Protein AF-A0A4Y1Q1Q4-F1 (afdb_monome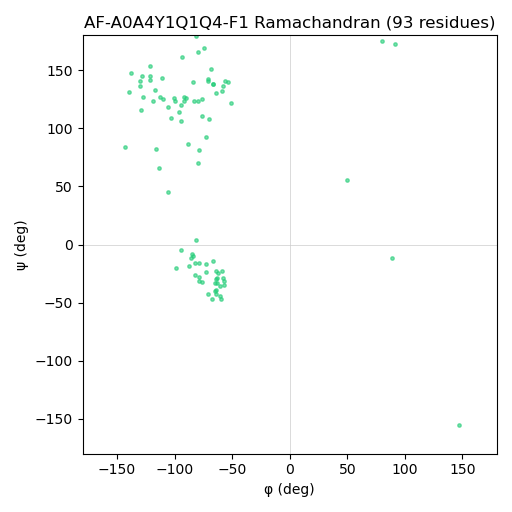r)

Organism: NCBI:txid1913001

pLDDT: mean 84.54, std 12.09, range [54.72, 96.94]

Solvent-accessible surface area (backbone atoms only — not comparable to full-atom values): 7202 Å² total; per-residue (Å²): 116,69,68,61,56,54,54,62,69,71,45,52,90,92,57,77,60,68,86,75,67,76,84,83,87,69,92,74,87,59,90,82,73,69,79,88,69,97,72,87,88,78,79,88,68,92,75,63,91,68,56,86,77,51,82,91,76,74,84,87,68,90,84,83,91,74,98,70,86,92,55,101,66,58,91,84,67,86,71,90,82,85,77,93,49,78,72,59,53,52,58,63,71,76,104

Sequence (95 aa):
SNMVVNAVQSLDQDDLDESLIGVKKIPGGGTQDSLLIQGVAFKKTFTYAGAEQQPKSFKNPLILSLNVELELKAEKDNAEVRVEAVSDYQAIVDA

Mean predicted aligned error: 9.8 Å

InterPro domains:
  IPR002423 Chaperonin Cpn60/GroEL/TCP-1 family [PF00118] (1-94)
  IPR017998 T-complex protein 1 [PTHR11353] (1-94)
  IPR027409 GroEL-like apical domain superfamily [G3DSA:3.50.7.10] (38-94)
  IPR027409 GroEL-like apical domain superfamily [SSF52029] (33-94)
  IPR027410 TCP-1-like chaperonin intermediate domain superfamily [G3DSA:3.30.260.10] (1-37)

Foldseek 3Di:
DVQVVVLQVLDDPVDRDPVVRDDDDDPDDDPVPDDRDSDDDDDDDDDDPPPVVDDPDDDPDDDDDDPDDDDPDPPPDPDDDDDDDPVVVVVVVVD

Se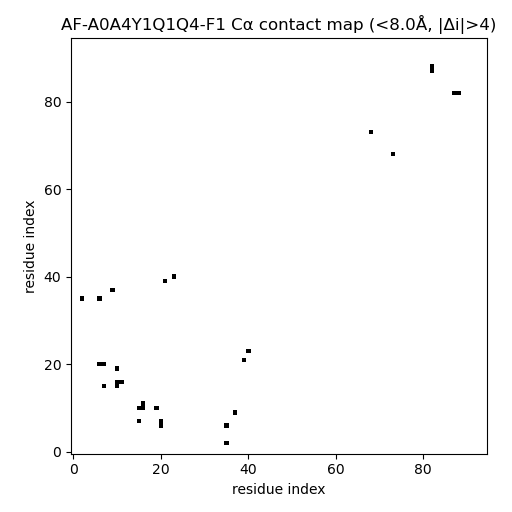condary structure (DSSP, 8-state):
-HHHHHHHTTS-SS---GGG------SSS-GGG----SS---------TTGGGS-S--SSPPP----S---SS-TT--------SHHHHHHHH--

Radius of gyration: 22.73 Å; Cα contacts (8 Å, |Δi|>4): 15; chains: 1; bounding box: 50×29×59 Å

Structure (mmCIF, N/CA/C/O backbone):
data_AF-A0A4Y1Q1Q4-F1
#
_entry.id   AF-A0A4Y1Q1Q4-F1
#
loop_
_atom_site.group_PDB
_atom_site.id
_atom_site.type_symbol
_atom_site.label_atom_id
_atom_site.label_alt_id
_atom_site.label_comp_id
_atom_site.label_asym_id
_atom_site.label_entity_id
_atom_site.label_seq_id
_atom_site.pdbx_PDB_ins_code
_atom_site.Cartn_x
_atom_site.Cartn_y
_atom_site.Cartn_z
_atom_site.occupancy
_atom_site.B_iso_or_equiv
_atom_site.auth_seq_id
_atom_site.auth_comp_id
_atom_site.auth_asym_id
_atom_site.auth_atom_id
_atom_site.pdbx_PDB_model_num
ATOM 1 N N . SER A 1 1 ? -12.965 2.919 23.593 1.00 70.06 1 SER A N 1
ATOM 2 C CA . SER A 1 1 ? -13.882 1.879 23.081 1.00 70.06 1 SER A CA 1
ATOM 3 C C . SER A 1 1 ? -14.360 2.127 21.654 1.00 70.06 1 SER A C 1
ATOM 5 O O . SER A 1 1 ? -14.384 1.177 20.889 1.00 70.06 1 SER A O 1
ATOM 7 N N . ASN A 1 2 ? -14.664 3.369 21.247 1.00 89.88 2 ASN A N 1
ATOM 8 C CA . ASN A 1 2 ? -15.205 3.666 19.904 1.00 89.88 2 ASN A CA 1
ATOM 9 C C . ASN A 1 2 ? -14.333 3.189 18.725 1.00 89.88 2 ASN A C 1
ATOM 11 O O . ASN A 1 2 ? -14.865 2.752 17.716 1.00 89.88 2 ASN A O 1
ATOM 15 N N . MET A 1 3 ? -13.002 3.229 18.856 1.00 91.94 3 MET A N 1
ATOM 16 C CA . MET A 1 3 ? -12.081 2.852 17.775 1.00 91.94 3 MET A CA 1
ATOM 17 C C . MET A 1 3 ? -12.252 1.397 17.311 1.00 91.94 3 MET A C 1
ATOM 19 O O . MET A 1 3 ? -12.297 1.139 16.116 1.00 91.94 3 MET A O 1
ATOM 23 N N . VAL A 1 4 ? -12.375 0.459 18.255 1.00 91.50 4 VAL A N 1
ATOM 24 C CA . VAL A 1 4 ? -12.483 -0.978 17.948 1.00 91.50 4 VAL A CA 1
ATOM 25 C C . VAL A 1 4 ? -13.838 -1.292 17.324 1.00 91.50 4 VAL A C 1
ATOM 27 O O . VAL A 1 4 ? -13.902 -2.004 16.331 1.00 91.50 4 VAL A O 1
ATOM 30 N N . VAL A 1 5 ? -14.914 -0.703 17.856 1.00 92.75 5 VAL A N 1
ATOM 31 C CA . VAL A 1 5 ? -16.267 -0.872 17.306 1.00 92.75 5 VAL A CA 1
ATOM 32 C C . VAL A 1 5 ? -16.322 -0.377 15.861 1.00 92.75 5 VAL A C 1
ATOM 34 O O . VAL A 1 5 ? -16.796 -1.097 14.988 1.00 92.75 5 VAL A O 1
ATOM 37 N N . ASN A 1 6 ? -15.765 0.807 15.594 1.00 92.38 6 ASN A N 1
ATOM 38 C CA . ASN A 1 6 ? -15.731 1.376 14.249 1.00 92.38 6 ASN A CA 1
ATOM 39 C C . ASN A 1 6 ? -14.881 0.541 13.275 1.00 92.38 6 ASN A C 1
ATOM 41 O O . ASN A 1 6 ? -15.207 0.483 12.095 1.00 92.38 6 ASN A O 1
ATOM 45 N N . ALA A 1 7 ? -13.805 -0.097 13.747 1.00 92.50 7 ALA A N 1
ATOM 46 C CA . ALA A 1 7 ? -12.979 -0.975 12.919 1.00 92.50 7 ALA A CA 1
ATOM 47 C C . ALA A 1 7 ? -13.741 -2.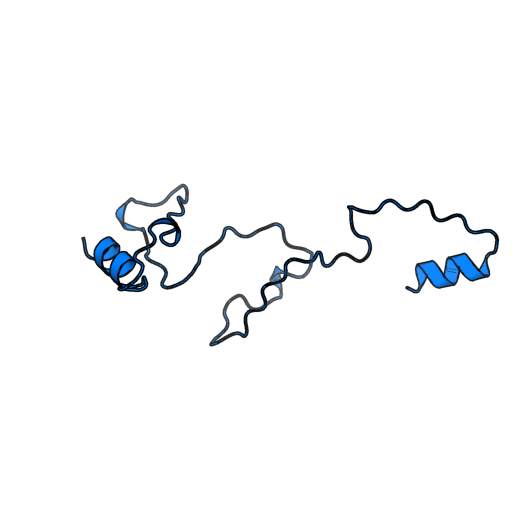245 12.511 1.00 92.50 7 ALA A C 1
ATOM 49 O O . ALA A 1 7 ? -13.783 -2.576 11.331 1.00 92.50 7 ALA A O 1
ATOM 50 N N . VAL A 1 8 ? -14.413 -2.907 13.459 1.00 91.75 8 VAL A N 1
ATOM 51 C CA . VAL A 1 8 ? -15.217 -4.109 13.170 1.00 91.75 8 VAL A CA 1
ATOM 52 C C . VAL A 1 8 ? -16.392 -3.776 12.248 1.00 91.75 8 VAL A C 1
ATOM 54 O O . VAL A 1 8 ? -16.674 -4.521 11.322 1.00 91.75 8 VAL A O 1
ATOM 57 N N . GLN A 1 9 ? -17.033 -2.618 12.436 1.00 92.12 9 GLN A N 1
ATOM 58 C CA . GLN A 1 9 ? -18.123 -2.158 11.565 1.00 92.12 9 GLN A CA 1
ATOM 59 C C . GLN A 1 9 ? -17.689 -1.815 10.131 1.00 92.12 9 GLN A C 1
ATOM 61 O O . GLN A 1 9 ? -18.554 -1.633 9.278 1.00 92.12 9 GLN A O 1
ATOM 66 N N . SER A 1 10 ? -16.384 -1.681 9.867 1.00 90.44 10 SER A N 1
ATOM 67 C CA . SER A 1 10 ? -15.858 -1.421 8.520 1.00 90.44 10 SER A CA 1
ATOM 68 C C . SER A 1 10 ? -15.636 -2.687 7.689 1.00 90.44 10 SER A C 1
ATOM 70 O O . SER A 1 10 ? -15.410 -2.579 6.485 1.00 90.44 10 SER A O 1
ATOM 72 N N . LEU A 1 11 ? -15.700 -3.860 8.324 1.00 91.25 11 LEU A N 1
ATOM 73 C CA . LEU A 1 11 ? -15.635 -5.153 7.653 1.00 91.25 11 LEU A CA 1
ATOM 74 C C . LEU A 1 11 ? -16.984 -5.519 7.029 1.00 91.25 11 LEU A C 1
ATOM 76 O O . LEU A 1 11 ? -18.020 -4.933 7.355 1.00 91.25 11 LEU A O 1
ATOM 80 N N . ASP A 1 12 ? -16.956 -6.517 6.150 1.00 89.38 12 ASP A N 1
ATOM 81 C CA . ASP A 1 12 ? -18.178 -7.156 5.682 1.00 89.38 12 ASP A CA 1
ATOM 82 C C . ASP A 1 12 ? -18.879 -7.850 6.861 1.00 89.38 12 ASP A C 1
ATOM 84 O O . ASP A 1 12 ? -18.252 -8.566 7.640 1.00 89.38 12 ASP A O 1
ATOM 88 N N . GLN A 1 13 ? -20.179 -7.608 7.023 1.00 89.00 13 GLN A N 1
ATOM 89 C CA . GLN A 1 13 ? -20.946 -8.149 8.148 1.00 89.00 13 GLN A CA 1
ATOM 90 C C . GLN A 1 13 ? -21.201 -9.650 8.004 1.00 89.00 13 GLN A C 1
ATOM 92 O O . GLN A 1 13 ? -21.405 -10.323 9.016 1.00 89.00 13 GLN A O 1
ATOM 97 N N . ASP A 1 14 ? -21.163 -10.158 6.772 1.00 90.38 14 ASP A N 1
ATOM 98 C CA . ASP A 1 14 ? -21.357 -11.574 6.474 1.00 90.38 14 ASP A CA 1
ATOM 99 C C . ASP A 1 14 ? -20.038 -12.371 6.548 1.00 90.38 14 ASP A C 1
ATOM 101 O O . ASP A 1 14 ? -20.072 -13.592 6.711 1.00 90.38 14 ASP A O 1
ATOM 105 N N . ASP A 1 15 ? -18.885 -11.690 6.486 1.00 87.50 15 ASP A N 1
ATOM 106 C CA . ASP A 1 15 ? -17.544 -12.287 6.544 1.00 87.50 15 ASP A CA 1
ATOM 107 C C . ASP A 1 15 ? -16.563 -11.392 7.329 1.00 87.50 15 ASP A C 1
ATOM 109 O O . ASP A 1 15 ? -15.823 -10.563 6.790 1.00 87.50 15 ASP A O 1
ATOM 113 N N . LEU A 1 16 ? -16.598 -11.545 8.655 1.00 88.12 16 LEU A N 1
ATOM 114 C CA . LEU A 1 16 ? -15.793 -10.773 9.604 1.00 88.12 16 LEU A CA 1
ATOM 115 C C . LEU A 1 16 ? -14.354 -11.309 9.690 1.00 88.12 16 LEU A C 1
ATOM 117 O O . LEU A 1 16 ? -13.947 -11.870 10.709 1.00 88.12 16 LEU A O 1
ATOM 121 N N . ASP A 1 17 ? -13.574 -11.117 8.628 1.00 90.50 17 ASP A N 1
ATOM 122 C CA . ASP A 1 17 ? -12.165 -11.516 8.607 1.00 90.50 17 ASP A CA 1
ATOM 123 C C . ASP A 1 17 ? -11.280 -10.544 9.413 1.00 90.50 17 ASP A C 1
ATOM 125 O O . ASP A 1 17 ? -11.015 -9.403 9.022 1.00 90.50 17 ASP A O 1
ATOM 129 N N . GLU A 1 18 ? -10.762 -11.026 10.545 1.00 88.06 18 GLU A N 1
ATOM 130 C CA . GLU A 1 18 ? -9.831 -10.291 11.407 1.00 88.06 18 GLU A CA 1
ATOM 131 C C . GLU A 1 18 ? -8.508 -9.943 10.703 1.00 88.06 18 GLU A C 1
ATOM 133 O O . GLU A 1 18 ? -7.852 -8.968 11.080 1.00 88.06 18 GLU A O 1
ATOM 138 N N . SER A 1 19 ? -8.115 -10.695 9.667 1.00 90.44 19 SER A N 1
ATOM 139 C CA . SER A 1 19 ? -6.882 -10.455 8.908 1.00 90.44 19 SER A CA 1
ATOM 140 C C . SER A 1 19 ? -6.892 -9.110 8.167 1.00 90.44 19 SER A C 1
ATOM 142 O O . SER A 1 19 ? -5.833 -8.526 7.914 1.00 90.44 19 SER A O 1
ATOM 144 N N . LEU A 1 20 ? -8.087 -8.571 7.898 1.00 89.75 20 LEU A N 1
ATOM 145 C CA . LEU A 1 20 ? -8.300 -7.268 7.271 1.00 89.75 20 LEU A CA 1
ATOM 146 C C . LEU A 1 20 ? -8.118 -6.096 8.255 1.00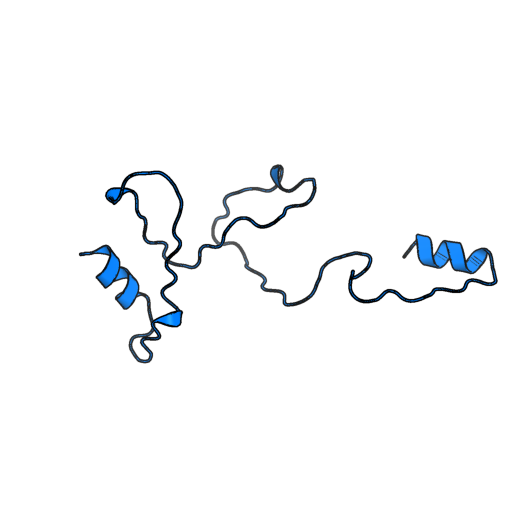 89.75 20 LEU A C 1
ATOM 148 O O . LEU A 1 20 ? -7.914 -4.957 7.824 1.00 89.75 20 LEU A O 1
ATOM 152 N N . ILE A 1 21 ? -8.116 -6.347 9.572 1.00 92.50 21 ILE A N 1
ATOM 153 C CA . ILE A 1 21 ? -7.852 -5.326 10.599 1.00 92.50 21 ILE A CA 1
ATOM 154 C C . ILE A 1 21 ? -6.342 -5.237 10.865 1.00 92.50 21 ILE A C 1
ATOM 156 O O . ILE A 1 21 ? -5.780 -5.836 11.784 1.00 92.50 21 ILE A O 1
ATOM 160 N N . GLY A 1 22 ? -5.658 -4.424 10.062 1.00 91.62 22 GLY A N 1
ATOM 161 C CA . GLY A 1 22 ? -4.225 -4.176 10.216 1.00 91.62 22 GLY A CA 1
ATOM 162 C C . GLY A 1 22 ? -3.886 -3.221 11.370 1.00 91.62 22 GLY A C 1
ATOM 163 O O . GLY A 1 22 ? -4.312 -2.068 11.382 1.00 91.62 22 GLY A O 1
ATOM 164 N N . VAL A 1 23 ? -3.021 -3.645 12.301 1.00 93.06 23 VAL A N 1
ATOM 165 C CA . VAL A 1 23 ? -2.483 -2.776 13.368 1.00 93.06 23 VAL A CA 1
ATOM 166 C C . VAL A 1 23 ? -1.048 -2.358 13.050 1.00 93.06 23 VAL A C 1
ATOM 168 O O . VAL A 1 23 ? -0.108 -3.152 13.159 1.00 93.06 23 VAL A O 1
ATOM 171 N N . LYS A 1 24 ? -0.845 -1.080 12.707 1.00 91.69 24 LYS A N 1
ATOM 172 C CA . LYS A 1 24 ? 0.494 -0.522 12.474 1.00 91.69 24 LYS A CA 1
ATOM 173 C C . LYS A 1 24 ? 1.035 0.181 13.718 1.00 91.69 24 LYS A C 1
ATOM 175 O O . LYS A 1 24 ? 0.544 1.232 14.110 1.00 91.69 24 LYS A O 1
ATOM 180 N N . LYS A 1 25 ? 2.102 -0.369 14.304 1.00 90.56 25 LYS A N 1
ATOM 181 C CA . LYS A 1 25 ? 2.824 0.262 15.422 1.00 90.56 25 LYS A CA 1
ATOM 182 C C . LYS A 1 25 ? 3.828 1.285 14.894 1.00 90.56 25 LYS A C 1
ATOM 184 O O . LYS A 1 25 ? 4.699 0.931 14.096 1.00 90.56 25 LYS A O 1
ATOM 189 N N . ILE A 1 26 ? 3.715 2.526 15.356 1.00 90.62 26 ILE A N 1
ATOM 190 C CA . ILE A 1 26 ? 4.641 3.620 15.048 1.00 90.62 26 ILE A CA 1
ATOM 191 C C . ILE A 1 26 ? 5.380 3.988 16.341 1.00 90.62 26 ILE A C 1
ATOM 193 O O . ILE A 1 26 ? 4.722 4.182 17.361 1.00 90.62 26 ILE A O 1
ATOM 197 N N . PRO A 1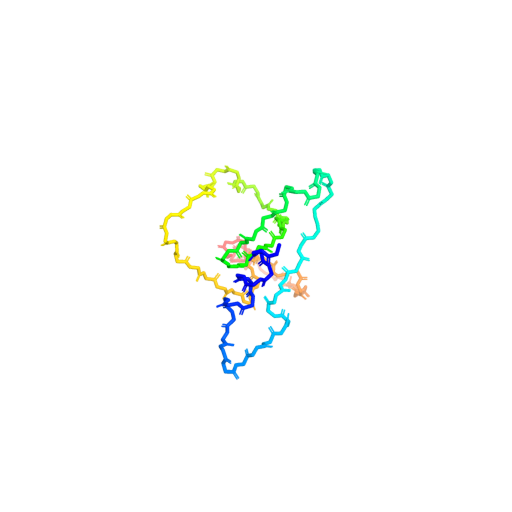 27 ? 6.725 4.017 16.348 1.00 91.75 27 PRO A N 1
ATOM 198 C CA . PRO A 1 27 ? 7.476 4.410 17.533 1.00 91.75 27 PRO A CA 1
ATOM 199 C C . PRO A 1 27 ? 7.328 5.913 17.801 1.00 91.75 27 PRO A C 1
ATOM 201 O O . PRO A 1 27 ? 7.386 6.721 16.875 1.00 91.75 27 PRO A O 1
ATOM 204 N N . GLY A 1 28 ? 7.208 6.273 19.079 1.00 91.06 28 GLY A N 1
ATOM 205 C CA . GLY A 1 28 ? 6.969 7.649 19.523 1.00 91.06 28 GLY A CA 1
ATOM 206 C C . GLY A 1 28 ? 5.480 7.985 19.673 1.00 91.06 28 GLY A C 1
ATOM 207 O O . GLY A 1 28 ? 4.616 7.184 19.327 1.00 91.06 28 GLY A O 1
ATOM 208 N N . GLY A 1 29 ? 5.196 9.173 20.213 1.00 91.44 29 GLY A N 1
ATOM 209 C CA . GLY A 1 29 ? 3.835 9.612 20.545 1.00 91.44 29 GLY A CA 1
ATOM 210 C C . GLY A 1 29 ? 3.301 9.044 21.865 1.00 91.44 29 GLY A C 1
ATOM 211 O O . GLY A 1 29 ? 3.957 8.246 22.539 1.00 91.44 29 GLY A O 1
ATOM 212 N N . GLY A 1 30 ? 2.113 9.497 22.254 1.00 91.69 30 GLY A N 1
ATOM 213 C CA . GLY A 1 30 ? 1.351 8.985 23.387 1.00 91.69 30 GLY A CA 1
ATOM 214 C C . GLY A 1 30 ? 0.348 7.904 22.978 1.00 91.69 30 GLY A C 1
ATOM 215 O O . GLY A 1 30 ? -0.070 7.805 21.828 1.00 91.69 30 GLY A O 1
ATOM 216 N N . THR A 1 31 ? -0.112 7.104 23.943 1.00 85.94 31 THR A N 1
ATOM 217 C CA . THR A 1 31 ? -1.088 6.021 23.702 1.00 85.94 31 THR A CA 1
ATOM 218 C C . THR A 1 31 ? -2.401 6.523 23.088 1.00 85.94 31 THR A C 1
ATOM 220 O O . THR A 1 31 ? -3.066 5.794 22.354 1.00 85.94 31 THR A O 1
ATOM 223 N N . GLN A 1 32 ? -2.776 7.771 23.379 1.00 89.06 32 GLN A N 1
ATOM 224 C CA . GLN A 1 32 ? -4.008 8.396 22.892 1.00 89.06 32 GLN A CA 1
ATOM 225 C C . GLN A 1 32 ? -3.878 8.998 21.484 1.00 89.06 32 GLN A C 1
ATOM 227 O O . GLN A 1 32 ? -4.901 9.315 20.887 1.00 89.06 32 GLN A O 1
ATOM 232 N N . ASP A 1 33 ? -2.666 9.080 20.927 1.00 91.56 33 ASP A N 1
ATOM 233 C CA . ASP A 1 33 ? -2.416 9.639 19.587 1.00 91.56 33 ASP A CA 1
ATOM 234 C C . ASP A 1 33 ? -2.704 8.626 18.462 1.00 91.56 33 ASP A C 1
ATOM 236 O O . ASP A 1 33 ? -2.467 8.891 17.283 1.00 91.56 33 ASP A O 1
ATOM 240 N N . SER A 1 34 ? -3.203 7.439 18.816 1.00 92.12 34 SER A N 1
ATOM 241 C CA . SER A 1 34 ? -3.576 6.404 17.853 1.00 92.12 34 SER A CA 1
ATOM 242 C C . SER A 1 34 ? -4.777 6.844 17.014 1.00 92.12 34 SER A C 1
ATOM 244 O O . SER A 1 34 ? -5.759 7.374 17.532 1.00 92.12 34 SER A O 1
ATOM 246 N N . LEU A 1 35 ? -4.727 6.561 15.713 1.00 92.44 35 LEU A N 1
ATOM 247 C CA . LEU A 1 35 ? -5.760 6.931 14.747 1.00 92.44 35 LEU A CA 1
ATOM 248 C C . LEU A 1 35 ? -6.321 5.681 14.065 1.00 92.44 35 LEU A C 1
ATOM 250 O O . LEU A 1 35 ? -5.571 4.764 13.730 1.00 92.44 35 LEU A O 1
ATOM 254 N N . LEU A 1 36 ? -7.633 5.673 13.818 1.00 92.94 36 LEU A N 1
ATOM 255 C CA . LEU A 1 36 ? -8.275 4.705 12.930 1.00 92.94 36 LEU A CA 1
ATOM 256 C C . LEU A 1 36 ? -8.331 5.289 11.521 1.00 92.94 36 LEU A C 1
ATOM 258 O O . LEU A 1 36 ? -8.896 6.363 11.319 1.00 92.94 36 LEU A O 1
ATOM 262 N N . ILE A 1 37 ? -7.768 4.569 10.556 1.00 92.94 37 ILE A N 1
ATOM 263 C CA . ILE A 1 37 ? -7.809 4.936 9.142 1.00 92.94 37 ILE A CA 1
ATOM 264 C C . ILE A 1 37 ? -8.902 4.112 8.466 1.00 92.94 37 ILE A C 1
ATOM 266 O O . ILE A 1 37 ? -8.872 2.887 8.523 1.00 92.94 37 ILE A O 1
ATOM 270 N N . GLN A 1 38 ? -9.863 4.780 7.824 1.00 91.75 38 GLN A N 1
ATOM 271 C CA . GLN A 1 38 ? -10.872 4.122 6.989 1.00 91.75 38 GLN A CA 1
ATOM 272 C C . GLN A 1 38 ? -10.263 3.784 5.625 1.00 91.75 38 GLN A C 1
ATOM 274 O O . GLN A 1 38 ? -10.379 4.543 4.665 1.00 91.75 38 GLN A O 1
ATOM 279 N N . GLY A 1 39 ? -9.534 2.673 5.582 1.00 91.38 39 GLY A N 1
ATOM 280 C CA . GLY A 1 39 ? -8.776 2.216 4.425 1.00 91.38 39 GLY A CA 1
ATOM 281 C C . GLY A 1 39 ? -7.512 1.487 4.865 1.00 91.38 39 GLY A C 1
ATOM 282 O O . GLY A 1 39 ? -7.426 0.984 5.982 1.00 91.38 39 GLY A O 1
ATOM 283 N N . VAL A 1 40 ? -6.506 1.460 3.994 1.00 92.38 40 VAL A N 1
ATOM 284 C CA . VAL A 1 40 ? -5.225 0.802 4.274 1.00 92.38 40 VAL A CA 1
ATOM 285 C C . VAL A 1 40 ? -4.102 1.822 4.418 1.00 92.38 40 VAL A C 1
ATOM 287 O O . VAL A 1 40 ? -4.055 2.826 3.709 1.00 92.38 40 VAL A O 1
ATOM 290 N N . ALA A 1 41 ? -3.170 1.551 5.330 1.00 92.31 41 ALA A N 1
ATOM 291 C CA . ALA A 1 41 ? -1.971 2.354 5.527 1.00 92.31 41 ALA A CA 1
ATOM 292 C C . ALA A 1 41 ? -0.733 1.457 5.483 1.00 92.31 41 ALA A C 1
ATOM 294 O O . ALA A 1 41 ? -0.619 0.480 6.224 1.00 92.31 41 ALA A O 1
ATOM 295 N N . PHE A 1 42 ? 0.227 1.815 4.638 1.00 90.81 42 PHE A N 1
ATOM 296 C CA . PHE A 1 42 ? 1.501 1.119 4.513 1.00 90.81 42 PHE A CA 1
ATOM 297 C C . PHE A 1 42 ? 2.658 2.073 4.803 1.00 90.81 42 PHE A C 1
ATOM 299 O O . PHE A 1 42 ? 2.557 3.292 4.668 1.00 90.81 42 PHE A O 1
ATOM 306 N N . LYS A 1 43 ? 3.779 1.509 5.261 1.00 90.12 43 LYS A N 1
ATOM 307 C CA . LYS A 1 43 ? 4.995 2.291 5.500 1.00 90.12 43 LYS A CA 1
ATOM 308 C C . LYS A 1 43 ? 5.508 2.796 4.149 1.00 90.12 43 LYS A C 1
ATOM 310 O O . LYS A 1 43 ? 5.554 2.013 3.206 1.00 90.12 43 LYS A O 1
ATOM 315 N N . LYS A 1 44 ? 5.946 4.059 4.080 1.00 88.81 44 LYS A N 1
ATOM 316 C CA . LYS A 1 44 ? 6.668 4.588 2.912 1.00 88.81 44 LYS A CA 1
ATOM 317 C C . LYS A 1 44 ? 7.823 3.639 2.571 1.00 88.81 44 LYS A C 1
ATOM 319 O O . LYS A 1 44 ? 8.661 3.352 3.432 1.00 88.81 44 LYS A O 1
ATOM 324 N N . THR A 1 45 ? 7.815 3.124 1.349 1.00 90.00 45 THR A N 1
ATOM 325 C CA . THR A 1 45 ? 8.874 2.276 0.799 1.00 90.00 45 THR A CA 1
ATOM 326 C C . THR A 1 45 ? 10.030 3.136 0.299 1.00 90.00 45 THR A C 1
ATOM 328 O O . THR A 1 45 ? 9.993 4.366 0.393 1.00 90.00 45 THR A O 1
ATOM 331 N N . PHE A 1 46 ? 11.079 2.498 -0.216 1.00 89.75 46 PHE A N 1
ATOM 332 C CA . PHE A 1 46 ? 12.119 3.212 -0.944 1.00 89.75 46 PHE A CA 1
ATOM 333 C C . PHE A 1 46 ? 11.499 3.996 -2.112 1.00 89.75 46 PHE A C 1
ATOM 335 O O . PHE A 1 46 ? 10.549 3.533 -2.744 1.00 89.75 46 PHE A O 1
ATOM 342 N N . THR A 1 47 ? 12.001 5.203 -2.356 1.00 90.00 47 THR A N 1
ATOM 343 C CA . THR A 1 47 ? 11.487 6.102 -3.393 1.00 90.00 47 THR A CA 1
ATOM 344 C C . THR A 1 47 ? 12.627 6.608 -4.256 1.00 90.00 47 THR A C 1
ATOM 346 O O . THR A 1 47 ? 13.646 7.043 -3.722 1.00 90.00 47 THR A O 1
ATOM 349 N N . TYR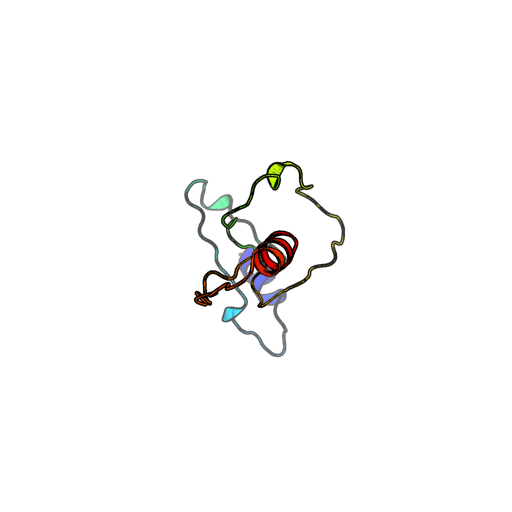 A 1 48 ? 12.413 6.625 -5.569 1.00 91.06 48 TYR A N 1
ATOM 350 C CA . TYR A 1 48 ? 13.360 7.165 -6.538 1.00 91.06 48 TYR A CA 1
ATOM 351 C C . TYR A 1 48 ? 13.400 8.698 -6.550 1.00 91.06 48 TYR A C 1
ATOM 353 O O . TYR A 1 48 ? 12.559 9.388 -5.958 1.00 91.06 48 TYR A O 1
ATOM 361 N N . ALA A 1 49 ? 14.403 9.239 -7.244 1.00 90.94 49 ALA A N 1
ATOM 362 C CA . ALA A 1 49 ? 14.543 10.672 -7.463 1.00 90.94 49 ALA A CA 1
ATOM 363 C C . ALA A 1 49 ? 13.263 11.269 -8.081 1.00 90.94 49 ALA A C 1
ATOM 365 O O . ALA A 1 49 ? 12.618 10.661 -8.929 1.00 90.94 49 ALA A O 1
ATOM 366 N N . GLY A 1 50 ? 12.880 12.466 -7.628 1.00 91.25 50 GLY A N 1
ATOM 367 C CA . GLY A 1 50 ? 11.657 13.145 -8.073 1.00 91.25 50 GLY A CA 1
ATOM 368 C C . GLY A 1 50 ? 10.394 12.806 -7.270 1.00 91.25 50 GLY A C 1
ATOM 369 O O . GLY A 1 50 ? 9.421 13.552 -7.351 1.00 91.25 50 GLY A O 1
ATOM 370 N N . ALA A 1 51 ? 10.405 11.778 -6.409 1.00 90.81 51 ALA A N 1
ATOM 371 C CA . ALA A 1 51 ? 9.240 11.426 -5.587 1.00 90.81 51 ALA A CA 1
ATOM 372 C C . ALA A 1 51 ? 8.747 12.578 -4.689 1.00 90.81 51 ALA A C 1
ATOM 374 O O . ALA A 1 51 ? 7.551 12.691 -4.420 1.00 90.81 51 ALA A O 1
ATOM 375 N N . GLU A 1 52 ? 9.640 13.460 -4.229 1.00 90.81 52 GLU A N 1
ATOM 376 C CA . GLU A 1 52 ? 9.260 14.623 -3.414 1.00 90.81 52 GLU A CA 1
ATOM 377 C C . GLU A 1 52 ? 8.560 15.741 -4.193 1.00 90.81 52 GLU A C 1
ATOM 379 O O . GLU A 1 52 ? 7.876 16.557 -3.586 1.00 90.81 52 GLU A O 1
ATOM 384 N N . GLN A 1 53 ? 8.649 15.745 -5.524 1.00 93.69 53 GLN A N 1
ATOM 385 C CA . GLN A 1 53 ? 7.931 16.704 -6.369 1.00 93.69 53 GLN A CA 1
ATOM 386 C C . GLN A 1 53 ? 6.477 16.277 -6.631 1.00 93.69 53 GLN A C 1
ATOM 388 O O . GLN A 1 53 ? 5.660 17.093 -7.054 1.00 93.69 53 GLN A O 1
ATOM 393 N N . GLN A 1 54 ? 6.136 15.008 -6.382 1.00 93.69 54 GLN A N 1
ATOM 394 C CA . GLN A 1 54 ? 4.777 14.502 -6.567 1.00 93.69 54 GLN A CA 1
ATOM 395 C C . GLN A 1 54 ? 3.823 15.059 -5.491 1.00 93.69 54 GLN A C 1
ATOM 397 O O . GLN A 1 54 ? 4.213 15.146 -4.319 1.00 93.69 54 GLN A O 1
ATOM 402 N N . PRO A 1 55 ? 2.558 15.376 -5.837 1.00 94.88 55 PRO A N 1
ATOM 403 C CA . PRO A 1 55 ? 1.558 15.779 -4.854 1.00 94.88 55 PRO A CA 1
ATOM 404 C C . PRO A 1 55 ? 1.361 14.690 -3.793 1.00 94.88 55 PRO A C 1
ATOM 406 O O . PRO A 1 55 ? 1.275 13.507 -4.108 1.00 94.88 55 PRO A O 1
ATOM 409 N N . LYS A 1 56 ? 1.285 15.082 -2.517 1.00 94.56 56 LYS A N 1
ATOM 410 C CA . LYS A 1 56 ? 1.144 14.139 -1.388 1.00 94.56 56 LYS A CA 1
ATOM 411 C C . LYS A 1 56 ? -0.303 13.912 -0.951 1.00 94.56 56 LYS A C 1
ATOM 413 O O . LYS A 1 56 ? -0.556 13.104 -0.065 1.00 94.56 56 LYS A O 1
ATOM 418 N N . SER A 1 57 ? -1.243 14.640 -1.547 1.00 95.19 57 SER A N 1
ATOM 419 C CA . SER A 1 57 ? -2.670 14.538 -1.262 1.00 95.19 57 SER A CA 1
ATOM 420 C C . SER A 1 57 ? -3.451 14.633 -2.562 1.00 95.19 57 SER A C 1
ATOM 422 O O . SER A 1 57 ? -3.221 15.535 -3.369 1.00 95.19 57 SER A O 1
ATOM 424 N N . PHE A 1 58 ? -4.374 13.697 -2.748 1.00 96.06 58 PHE A N 1
ATOM 425 C CA . PHE A 1 58 ? -5.249 13.624 -3.906 1.00 96.06 58 PHE A CA 1
ATOM 426 C C . PHE A 1 58 ? -6.687 13.455 -3.432 1.00 96.06 58 PHE A C 1
ATOM 428 O 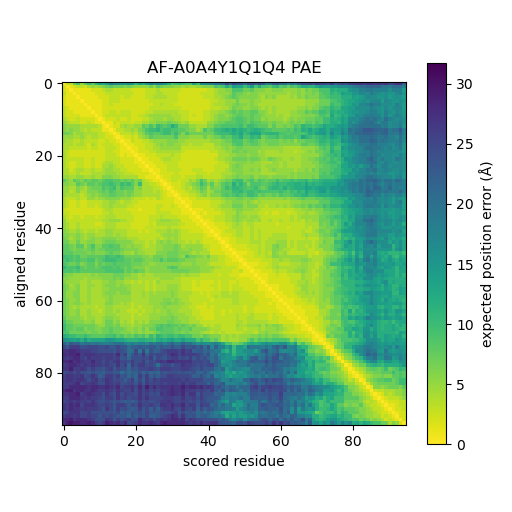O . PHE A 1 58 ? -6.958 12.706 -2.493 1.00 96.06 58 PHE A O 1
ATOM 435 N N . LYS A 1 59 ? -7.622 14.121 -4.109 1.00 96.94 59 LYS A N 1
ATOM 436 C CA . LYS A 1 59 ? -9.055 13.914 -3.897 1.00 96.94 59 LYS A CA 1
ATOM 437 C C . LYS A 1 59 ? -9.551 12.887 -4.910 1.00 96.94 59 LYS A C 1
ATOM 439 O O . LYS A 1 59 ? -9.450 13.140 -6.104 1.00 96.94 59 LYS A O 1
ATOM 444 N N . ASN A 1 60 ? -10.097 11.769 -4.431 1.00 94.94 60 ASN A N 1
ATOM 445 C CA . ASN A 1 60 ? -10.615 10.667 -5.255 1.00 94.94 60 ASN A CA 1
ATOM 446 C C . ASN A 1 60 ? -9.624 10.182 -6.342 1.00 94.94 60 ASN A C 1
ATOM 448 O O . ASN A 1 60 ? -9.968 10.203 -7.525 1.00 94.94 60 ASN A O 1
ATOM 452 N N . PRO A 1 61 ? -8.384 9.790 -5.983 1.00 96.44 61 PRO A N 1
ATOM 453 C CA . PRO A 1 61 ? -7.425 9.282 -6.958 1.00 96.44 61 PRO A CA 1
ATOM 454 C C . PR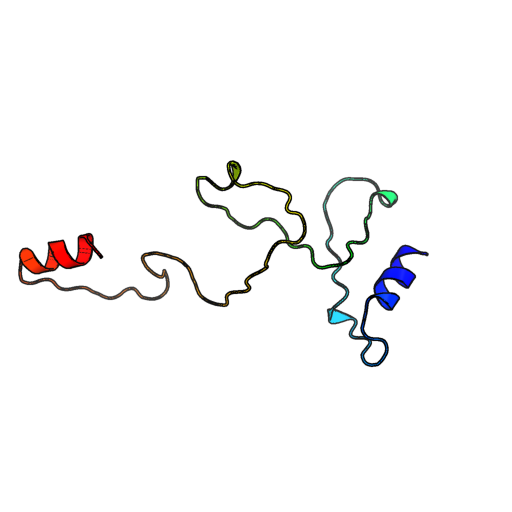O A 1 61 ? -7.859 7.923 -7.519 1.00 96.44 61 PRO A C 1
ATOM 456 O O . PRO A 1 61 ? -8.472 7.115 -6.821 1.00 96.44 61 PRO A O 1
ATOM 459 N N . LEU A 1 62 ? -7.466 7.641 -8.761 1.00 96.56 62 LEU A N 1
ATOM 460 C CA . LEU A 1 62 ? -7.518 6.286 -9.304 1.00 96.56 62 LEU A CA 1
ATOM 461 C C . LEU A 1 62 ? -6.310 5.505 -8.781 1.00 96.56 62 LEU A C 1
ATOM 463 O O . LEU A 1 62 ? -5.171 5.939 -8.950 1.00 96.56 62 LEU A O 1
ATOM 467 N N . ILE A 1 63 ? -6.565 4.374 -8.126 1.00 94.75 63 ILE A N 1
ATOM 468 C CA . ILE A 1 63 ? -5.529 3.521 -7.538 1.00 94.75 63 ILE A CA 1
ATOM 469 C C . ILE A 1 63 ? -5.288 2.340 -8.477 1.00 94.75 63 ILE A C 1
ATOM 471 O O . ILE A 1 63 ? -6.223 1.618 -8.818 1.00 94.75 63 ILE A O 1
ATOM 475 N N . LEU A 1 64 ? -4.032 2.134 -8.871 1.00 94.94 64 LEU A N 1
ATOM 476 C CA . LEU A 1 64 ? -3.593 0.984 -9.658 1.00 94.94 64 LEU A CA 1
ATOM 477 C C . LEU A 1 64 ? -2.726 0.078 -8.778 1.00 94.94 64 LEU A C 1
ATOM 479 O O . LEU A 1 64 ? -1.747 0.540 -8.197 1.00 94.94 64 LEU A O 1
ATOM 483 N N . SER A 1 65 ? -3.084 -1.203 -8.687 1.00 94.50 65 SER A N 1
ATOM 484 C CA . SER A 1 65 ? -2.296 -2.226 -7.993 1.00 94.50 65 SER A CA 1
ATOM 485 C C . SER A 1 65 ? -1.620 -3.121 -9.027 1.00 94.50 65 SER A C 1
ATOM 487 O O . SER A 1 65 ? -2.301 -3.753 -9.834 1.00 94.50 65 SER A O 1
ATOM 489 N N . LEU A 1 66 ? -0.287 -3.144 -9.030 1.00 93.12 66 LEU A N 1
ATOM 490 C CA . LEU A 1 66 ? 0.520 -3.919 -9.971 1.00 93.12 66 LEU A CA 1
ATOM 491 C C . LEU A 1 66 ? 1.324 -4.966 -9.210 1.00 93.12 66 LEU A C 1
ATOM 493 O O . LEU A 1 66 ? 1.979 -4.653 -8.221 1.00 93.12 66 LEU A O 1
ATOM 497 N N . ASN A 1 67 ? 1.303 -6.198 -9.714 1.00 93.44 67 ASN A N 1
ATOM 498 C CA . ASN A 1 67 ? 2.186 -7.276 -9.272 1.00 93.44 67 ASN A CA 1
ATOM 499 C C . ASN A 1 67 ? 3.269 -7.536 -10.335 1.00 93.44 67 ASN A C 1
ATOM 501 O O . ASN A 1 67 ? 3.484 -8.669 -10.759 1.00 93.44 67 ASN A O 1
ATOM 505 N N . VAL A 1 68 ? 3.860 -6.451 -10.846 1.00 88.50 68 VAL A N 1
ATOM 506 C CA . VAL A 1 68 ? 4.932 -6.459 -11.852 1.00 88.50 68 VAL A CA 1
ATOM 507 C C . VAL A 1 68 ? 5.969 -5.412 -11.452 1.00 88.50 68 VAL A C 1
ATOM 509 O O . VAL A 1 68 ? 5.615 -4.385 -10.871 1.00 88.50 68 VAL A O 1
ATOM 512 N N . GLU A 1 69 ? 7.234 -5.665 -11.764 1.00 87.06 69 GLU A N 1
ATOM 513 C CA . GLU A 1 69 ? 8.323 -4.719 -11.527 1.00 87.06 69 GLU A CA 1
ATOM 514 C C . GLU A 1 69 ? 8.418 -3.705 -12.676 1.00 87.06 69 GLU A C 1
ATOM 516 O O . GLU A 1 69 ? 8.241 -4.057 -13.842 1.00 87.06 69 GLU A O 1
ATOM 521 N N . LEU A 1 70 ? 8.670 -2.438 -12.339 1.00 86.12 70 LEU A N 1
ATOM 522 C CA . LEU A 1 70 ? 8.784 -1.333 -13.293 1.00 86.12 70 LEU A CA 1
ATOM 523 C C . LEU A 1 70 ? 10.222 -0.809 -13.303 1.00 86.12 70 LEU A C 1
ATOM 525 O O . LEU A 1 70 ? 10.483 0.316 -12.887 1.00 86.12 70 LEU A O 1
ATOM 529 N N . GLU A 1 71 ? 11.145 -1.646 -13.765 1.00 81.25 71 GLU A N 1
ATOM 530 C CA . GLU A 1 71 ? 12.558 -1.309 -13.942 1.00 81.25 71 GLU A CA 1
ATOM 531 C C . GLU A 1 71 ? 12.953 -1.515 -15.406 1.00 81.25 71 GLU A C 1
ATOM 533 O O . GLU A 1 71 ? 12.464 -2.433 -16.066 1.00 81.25 71 GLU A O 1
ATOM 538 N N . LEU A 1 72 ? 13.854 -0.673 -15.923 1.00 71.94 72 LEU A N 1
ATOM 539 C CA . LEU A 1 72 ? 14.338 -0.783 -17.309 1.00 71.94 72 LEU A CA 1
ATOM 540 C C . LEU A 1 72 ? 15.081 -2.108 -17.547 1.00 71.94 72 LEU A C 1
ATOM 542 O O . LEU A 1 72 ? 15.030 -2.681 -18.632 1.00 71.94 72 LEU A O 1
ATOM 546 N N . LYS A 1 73 ? 15.763 -2.606 -16.515 1.00 68.44 73 LYS A N 1
ATOM 547 C CA . LYS A 1 73 ? 16.335 -3.948 -16.478 1.00 68.44 73 LYS A CA 1
ATOM 548 C C . LYS A 1 73 ? 15.873 -4.599 -15.191 1.00 68.44 73 LYS A C 1
ATOM 550 O O .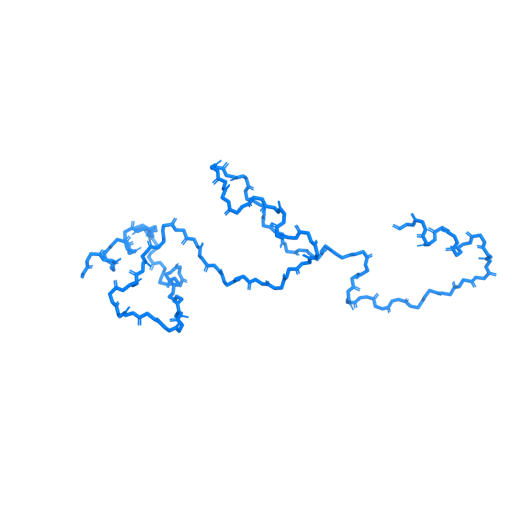 LYS A 1 73 ? 16.212 -4.119 -14.114 1.00 68.44 73 LYS A O 1
ATOM 555 N N . ALA A 1 74 ? 15.091 -5.664 -15.318 1.00 61.84 74 ALA A N 1
ATOM 556 C CA . ALA A 1 74 ? 14.665 -6.444 -14.169 1.00 61.84 74 ALA A CA 1
ATOM 557 C C . ALA A 1 74 ? 15.903 -6.978 -13.436 1.00 61.84 74 ALA A C 1
ATOM 559 O O . ALA A 1 74 ? 16.779 -7.572 -14.068 1.00 61.84 74 ALA A O 1
ATOM 560 N N . GLU A 1 75 ? 15.966 -6.829 -12.110 1.00 59.88 75 GLU A N 1
ATOM 561 C CA . GLU A 1 75 ? 17.064 -7.403 -11.312 1.00 59.88 75 GLU A CA 1
ATOM 562 C C . GLU A 1 75 ? 17.144 -8.934 -11.461 1.00 59.88 75 GLU A C 1
ATOM 564 O O . GLU A 1 75 ? 18.183 -9.552 -11.226 1.00 59.88 75 GLU A O 1
ATOM 569 N N . LYS A 1 76 ? 16.021 -9.551 -11.846 1.00 56.69 76 LYS A N 1
ATOM 570 C CA . LYS A 1 76 ? 15.819 -10.997 -11.846 1.00 56.69 76 LYS A CA 1
ATOM 571 C C . LYS A 1 76 ? 16.463 -11.724 -13.030 1.00 56.69 76 LYS A C 1
ATOM 573 O O . LYS A 1 76 ? 16.856 -12.877 -12.865 1.00 56.69 76 LYS A O 1
ATOM 578 N N . ASP A 1 77 ? 16.619 -11.061 -14.176 1.00 55.66 77 ASP A N 1
ATOM 579 C CA . ASP A 1 77 ? 17.060 -11.694 -15.422 1.00 55.66 77 ASP A CA 1
ATOM 580 C C . ASP A 1 77 ? 18.414 -11.134 -15.874 1.00 55.66 77 ASP A C 1
ATOM 582 O O . ASP A 1 77 ? 18.521 -10.275 -16.749 1.00 55.66 77 ASP A O 1
ATOM 586 N N . ASN A 1 78 ? 19.491 -11.662 -15.289 1.00 54.72 78 ASN A N 1
ATOM 587 C CA . ASN A 1 78 ? 20.828 -11.500 -15.856 1.00 54.72 78 ASN A CA 1
ATOM 588 C C . ASN A 1 78 ? 20.948 -12.381 -17.109 1.00 54.72 78 ASN A C 1
ATOM 590 O O . ASN A 1 78 ? 21.299 -13.557 -17.020 1.00 54.72 78 ASN A O 1
ATOM 594 N N . ALA A 1 79 ? 20.650 -11.819 -18.278 1.00 60.19 79 ALA A N 1
ATOM 595 C CA . ALA A 1 79 ? 20.921 -12.449 -19.567 1.00 60.19 79 ALA A CA 1
ATOM 596 C C . ALA A 1 79 ? 22.304 -12.019 -20.089 1.00 60.19 79 ALA A C 1
ATOM 598 O O . ALA A 1 79 ? 22.599 -10.827 -20.188 1.00 60.19 79 ALA A O 1
ATOM 599 N N . GLU A 1 80 ? 23.163 -12.981 -20.438 1.00 60.81 80 GLU A N 1
ATOM 600 C CA . GLU A 1 80 ? 24.410 -12.702 -21.159 1.00 60.81 80 GLU A CA 1
ATOM 601 C C . GLU A 1 80 ? 24.065 -12.286 -22.594 1.00 60.81 80 GLU A C 1
ATOM 603 O O . GLU A 1 80 ? 23.645 -13.109 -23.408 1.00 60.81 80 GLU A O 1
ATOM 608 N N . VAL A 1 81 ? 24.234 -11.003 -22.914 1.00 64.44 81 VAL A N 1
ATOM 609 C CA . VAL A 1 81 ? 24.038 -10.498 -24.276 1.00 64.44 81 VAL A CA 1
ATOM 610 C C . VAL A 1 81 ? 25.387 -10.490 -24.990 1.00 64.44 81 VAL A C 1
ATOM 612 O O . VAL A 1 81 ? 26.246 -9.656 -24.704 1.00 64.44 81 VAL A O 1
ATOM 615 N N . ARG A 1 82 ? 25.592 -11.436 -25.913 1.00 67.00 82 ARG A N 1
ATOM 616 C CA . ARG A 1 82 ? 26.756 -11.453 -26.812 1.00 67.00 82 ARG A CA 1
ATOM 617 C C . ARG A 1 82 ? 26.425 -10.682 -28.080 1.00 67.00 82 ARG A C 1
ATOM 619 O O . ARG A 1 82 ? 25.435 -10.984 -28.737 1.00 67.00 82 ARG A O 1
ATOM 626 N N . VAL A 1 83 ? 27.259 -9.704 -28.414 1.00 69.88 83 VAL A N 1
ATOM 627 C CA . VAL A 1 83 ? 27.068 -8.831 -29.577 1.00 69.88 83 VAL A CA 1
ATOM 628 C C . VAL A 1 83 ? 28.253 -9.011 -30.524 1.00 69.88 83 VAL A C 1
ATOM 630 O O . VAL A 1 83 ? 29.397 -8.847 -30.104 1.00 69.88 83 VAL A O 1
ATOM 633 N N . GLU A 1 84 ? 27.991 -9.364 -31.785 1.00 71.94 84 GLU A N 1
ATOM 634 C CA . GLU A 1 84 ? 29.033 -9.605 -32.801 1.00 71.94 84 GLU A CA 1
ATOM 635 C C . GLU A 1 84 ? 29.263 -8.395 -33.729 1.00 71.94 84 GLU A C 1
ATOM 637 O O . GLU A 1 84 ? 30.341 -8.265 -34.310 1.00 71.94 84 GLU A O 1
ATOM 642 N N . ALA A 1 85 ? 28.296 -7.473 -33.834 1.00 71.31 85 ALA A N 1
ATOM 643 C CA . ALA A 1 85 ? 28.357 -6.294 -34.702 1.00 71.31 85 ALA A CA 1
ATOM 644 C C . ALA A 1 85 ? 28.048 -4.982 -33.954 1.00 71.31 85 ALA A C 1
ATOM 646 O O . ALA A 1 85 ? 27.198 -4.922 -33.070 1.00 71.31 85 ALA A O 1
ATOM 647 N N . VAL A 1 86 ? 28.715 -3.890 -34.348 1.00 69.69 86 VAL A N 1
ATOM 648 C CA . VAL A 1 86 ? 28.569 -2.558 -33.719 1.00 69.69 86 VAL A CA 1
ATOM 649 C C . VAL A 1 86 ? 27.149 -1.988 -33.873 1.00 69.69 86 VAL A C 1
ATOM 651 O O . VAL A 1 86 ? 26.688 -1.253 -33.003 1.00 69.69 86 VAL A O 1
ATOM 654 N N . SER A 1 87 ? 26.436 -2.354 -34.945 1.00 71.62 87 SER A N 1
ATOM 655 C CA . SER A 1 87 ? 25.038 -1.964 -35.183 1.00 71.62 87 SER A CA 1
ATOM 656 C C . SER A 1 87 ? 24.090 -2.458 -34.093 1.00 71.62 87 SER A C 1
ATOM 658 O O . SER A 1 87 ? 23.154 -1.756 -33.717 1.00 71.62 87 SER A O 1
ATOM 660 N N . ASP A 1 88 ? 24.357 -3.647 -33.565 1.00 67.62 88 ASP A N 1
ATOM 661 C CA . ASP A 1 88 ? 23.443 -4.347 -32.669 1.00 67.62 88 ASP A CA 1
ATOM 662 C C . ASP A 1 88 ? 23.589 -3.823 -31.233 1.00 67.62 88 ASP A C 1
ATOM 664 O O . ASP A 1 88 ? 22.623 -3.802 -30.475 1.00 67.62 88 ASP A O 1
ATOM 668 N N . TYR A 1 89 ? 24.769 -3.294 -30.883 1.00 68.31 89 TYR A N 1
ATOM 669 C CA . TYR A 1 89 ? 24.992 -2.595 -29.616 1.00 68.31 89 TYR A CA 1
ATOM 670 C C . TYR A 1 89 ? 24.146 -1.319 -29.516 1.00 68.31 89 TYR A C 1
ATOM 672 O O . TYR A 1 89 ? 23.544 -1.063 -28.477 1.00 68.31 89 TYR A O 1
ATOM 680 N N . GLN A 1 90 ? 24.055 -0.544 -30.601 1.00 68.56 90 GLN A N 1
ATOM 681 C CA . GLN A 1 90 ? 23.282 0.700 -30.613 1.00 68.56 90 GLN A CA 1
ATOM 682 C C . GLN A 1 90 ? 21.779 0.434 -30.425 1.00 68.56 90 GLN A C 1
ATOM 684 O O . GLN A 1 90 ? 21.131 1.118 -29.640 1.00 68.56 90 GLN A O 1
ATOM 689 N N . ALA A 1 91 ? 21.246 -0.622 -31.049 1.00 70.44 91 ALA A N 1
ATOM 690 C CA . ALA A 1 91 ? 19.842 -1.011 -30.904 1.00 70.44 91 ALA A CA 1
ATOM 691 C C . ALA A 1 91 ? 19.463 -1.445 -29.474 1.00 70.44 91 ALA A C 1
ATOM 693 O O . ALA A 1 91 ? 18.322 -1.259 -29.067 1.00 70.44 91 ALA A O 1
ATOM 694 N N . ILE A 1 92 ? 20.407 -2.009 -28.711 1.00 66.12 92 ILE A N 1
ATOM 695 C CA . ILE A 1 92 ? 20.203 -2.392 -27.302 1.00 66.12 92 ILE A CA 1
ATOM 696 C C . ILE A 1 92 ? 20.289 -1.177 -26.371 1.00 66.12 92 ILE A C 1
ATOM 698 O O . ILE A 1 92 ? 19.656 -1.164 -25.323 1.00 66.12 92 ILE A O 1
ATOM 702 N N . VAL A 1 93 ? 21.106 -0.180 -26.719 1.00 63.59 93 VAL A N 1
ATOM 703 C CA . VAL A 1 93 ? 21.272 1.048 -25.923 1.00 63.59 93 VAL A CA 1
ATOM 704 C C . VAL A 1 93 ? 20.088 2.001 -26.096 1.00 63.59 93 VAL A C 1
ATOM 706 O O . VAL A 1 93 ? 19.743 2.706 -25.152 1.00 63.59 93 VAL A O 1
ATOM 709 N N . ASP A 1 94 ? 19.478 2.018 -27.281 1.00 61.00 94 ASP A N 1
ATOM 710 C CA . ASP A 1 94 ? 18.333 2.880 -27.597 1.00 61.00 94 ASP A CA 1
ATOM 711 C C . ASP A 1 94 ? 16.971 2.284 -27.170 1.00 61.00 94 ASP A C 1
ATOM 713 O O . ASP A 1 94 ? 15.954 2.975 -27.268 1.00 61.00 94 ASP A O 1
ATOM 717 N N . ALA A 1 95 ? 16.946 1.021 -26.723 1.00 58.56 95 ALA A N 1
ATOM 718 C CA . ALA A 1 95 ? 15.767 0.314 -26.210 1.00 58.56 95 ALA A CA 1
ATOM 719 C C . ALA A 1 95 ? 15.647 0.432 -24.682 1.00 58.56 95 ALA A C 1
ATOM 721 O O . ALA A 1 95 ? 14.503 0.631 -24.212 1.00 58.56 95 ALA A O 1
#